Protein AF-A0A3L6FH99-F1 (afdb_monomer)

Sequence (138 aa):
MDLATKSNAWSVQETSKNEARTNWDEFTRNYFLSRENLVSVFLLIDASIPAKKIDLDYASWLGQNKVPMTLVFTKCDKRKKKKNGGRKPEENVETFQGLIREYFEAAPPWIMTSSVTNQGRDEILLHMSQLRNYWLKH

Foldseek 3Di:
DDPVVVVVVVVVVVVVVVVVVVVVVVVVVCCLLPPPLQLEEEQEDALFDADDPVSLVVVLVCVVSVHAYEYEHEPQVHFDDVVVVTDHSVVRVVVSQVVNVVRDPDGHHYFYAYPVVRGRVVVVVVVVVVSVVVSVVD

Solvent-accessible surface area (backbone atoms only — not comparable to full-atom values): 7829 Å² total; per-residue (Å²): 135,59,73,70,62,51,55,54,52,53,53,54,52,51,51,53,53,48,52,52,50,52,54,50,50,53,51,51,51,50,48,68,75,65,42,86,86,66,78,65,43,77,49,78,40,66,19,46,44,75,74,49,68,70,60,53,53,49,52,45,51,34,52,77,70,67,46,49,55,33,42,33,31,28,46,54,80,41,65,43,59,61,94,76,78,28,50,48,20,68,58,26,46,53,50,41,54,60,64,50,43,83,69,35,99,66,72,70,54,71,48,61,25,15,91,88,78,54,42,41,48,67,60,51,52,51,51,53,49,51,53,52,56,50,57,77,73,106

Organism: Zea mays (NCBI:txid4577)

Structure (mmCIF, N/CA/C/O backbone):
data_AF-A0A3L6FH99-F1
#
_entry.id   AF-A0A3L6FH99-F1
#
loop_
_atom_site.group_PDB
_atom_site.id
_atom_site.type_symbol
_atom_site.label_atom_id
_atom_site.label_alt_id
_atom_site.label_comp_id
_atom_site.label_asym_id
_atom_site.label_entity_id
_atom_site.label_seq_id
_atom_site.pdbx_PDB_ins_code
_atom_site.Cartn_x
_atom_site.Cartn_y
_atom_site.Cartn_z
_atom_site.occupancy
_atom_site.B_iso_or_equiv
_atom_site.auth_seq_id
_atom_site.auth_comp_id
_atom_site.auth_asym_id
_atom_site.auth_atom_id
_atom_site.pdbx_PDB_model_num
ATOM 1 N N . MET A 1 1 ? -5.084 31.818 -33.615 1.00 52.06 1 MET A N 1
ATOM 2 C CA . MET A 1 1 ? -5.096 31.693 -32.140 1.00 52.06 1 MET A CA 1
ATOM 3 C C . MET A 1 1 ? -3.750 32.164 -31.633 1.00 52.06 1 MET A C 1
ATOM 5 O O . MET A 1 1 ? -2.751 31.551 -31.995 1.00 52.06 1 MET A O 1
ATOM 9 N N . ASP A 1 2 ? -3.738 33.275 -30.904 1.00 61.75 2 ASP A N 1
ATOM 10 C CA . ASP A 1 2 ? -2.520 33.983 -30.508 1.00 61.75 2 ASP A CA 1
ATOM 11 C C . ASP A 1 2 ? -1.782 33.267 -29.357 1.00 61.75 2 ASP A C 1
ATOM 13 O O . ASP A 1 2 ? -2.390 32.543 -28.557 1.00 61.75 2 ASP A O 1
ATOM 17 N N . LEU A 1 3 ? -0.461 33.439 -29.288 1.00 54.78 3 LEU A N 1
ATOM 18 C CA . LEU A 1 3 ? 0.431 32.794 -28.314 1.00 54.78 3 LEU A CA 1
ATOM 19 C C . LEU A 1 3 ? 0.071 33.174 -26.868 1.00 54.78 3 LEU A C 1
ATOM 21 O O . LEU A 1 3 ? 0.149 32.330 -25.972 1.00 54.78 3 LEU A O 1
ATOM 25 N N . ALA A 1 4 ? -0.418 34.399 -26.659 1.00 60.03 4 ALA A N 1
ATOM 26 C CA . ALA A 1 4 ? -0.894 34.882 -25.364 1.00 60.03 4 ALA A CA 1
ATOM 27 C C . ALA A 1 4 ? -2.132 34.113 -24.859 1.00 60.03 4 ALA A C 1
ATOM 29 O O . ALA A 1 4 ? -2.232 33.791 -23.675 1.00 60.03 4 ALA A O 1
ATOM 30 N N . THR A 1 5 ? -3.053 33.742 -25.756 1.00 59.44 5 THR A N 1
ATOM 31 C CA . THR A 1 5 ? -4.275 33.002 -25.396 1.00 59.44 5 THR A CA 1
ATOM 32 C C . THR A 1 5 ? -3.968 31.556 -25.010 1.00 59.44 5 THR A C 1
ATOM 34 O O . THR A 1 5 ? -4.602 31.011 -24.109 1.00 59.44 5 THR A O 1
ATOM 37 N N . LYS A 1 6 ? -2.970 30.933 -25.655 1.00 58.22 6 LYS A N 1
ATOM 38 C CA . LYS A 1 6 ? -2.510 29.589 -25.280 1.00 58.22 6 LYS A CA 1
ATOM 39 C C . LYS A 1 6 ? -1.857 29.610 -23.897 1.00 58.22 6 LYS A C 1
ATOM 41 O O . LYS A 1 6 ? -2.272 28.829 -23.052 1.00 58.22 6 LYS A O 1
ATOM 46 N N . SER A 1 7 ? -0.914 30.520 -23.642 1.00 64.12 7 SER A N 1
ATOM 47 C CA . SER A 1 7 ? -0.212 30.614 -22.348 1.00 64.12 7 SER A CA 1
ATOM 48 C C . SER A 1 7 ? -1.175 30.730 -21.154 1.00 64.12 7 SER A C 1
ATOM 50 O O . SER A 1 7 ? -1.069 29.970 -20.193 1.00 64.12 7 SER A O 1
ATOM 52 N N . ASN A 1 8 ? -2.196 31.589 -21.258 1.00 66.19 8 ASN A N 1
ATOM 53 C CA . ASN A 1 8 ? -3.203 31.737 -20.203 1.00 66.19 8 ASN A CA 1
ATOM 54 C C . ASN A 1 8 ? -4.073 30.483 -20.021 1.00 66.19 8 ASN A C 1
ATOM 56 O O . ASN A 1 8 ? -4.399 30.131 -18.891 1.00 66.19 8 ASN A O 1
ATOM 60 N N . ALA A 1 9 ? -4.420 29.776 -21.102 1.00 63.19 9 ALA A N 1
ATOM 61 C CA . ALA A 1 9 ? -5.196 28.539 -21.012 1.00 63.19 9 ALA A CA 1
ATOM 62 C C . ALA A 1 9 ? -4.419 27.404 -20.316 1.00 63.19 9 ALA A C 1
ATOM 64 O O . ALA A 1 9 ? -5.001 26.683 -19.507 1.00 63.19 9 ALA A O 1
ATOM 65 N N . TRP A 1 10 ? -3.113 27.276 -20.585 1.00 50.69 10 TRP A N 1
ATOM 66 C CA . TRP A 1 10 ? -2.237 26.301 -19.919 1.00 50.69 10 TRP A CA 1
ATOM 67 C C . TRP A 1 10 ? -2.094 26.599 -18.422 1.00 50.69 10 TRP A C 1
ATOM 69 O O . TRP A 1 10 ? -2.309 25.705 -17.604 1.00 50.69 10 TRP A O 1
ATOM 79 N N . SER A 1 11 ? -1.828 27.857 -18.059 1.00 60.31 11 SER A N 1
ATOM 80 C CA . SER A 1 11 ? -1.705 28.278 -16.658 1.00 60.31 11 SER A CA 1
ATOM 81 C C . SER A 1 11 ? -2.996 28.051 -15.861 1.00 60.31 11 SER A C 1
ATOM 83 O O . SER A 1 11 ? -2.936 27.557 -14.740 1.00 60.31 11 SER A O 1
ATOM 85 N N . VAL A 1 12 ? -4.168 28.328 -16.448 1.00 69.62 12 VAL A N 1
ATOM 86 C CA . VAL A 1 12 ? -5.481 28.101 -15.807 1.00 69.62 12 VAL A CA 1
ATOM 87 C C . VAL A 1 12 ? -5.813 26.605 -15.665 1.00 69.62 12 VAL A C 1
ATOM 89 O O . VAL A 1 12 ? -6.408 26.175 -14.672 1.00 69.62 12 VAL A O 1
ATOM 92 N N . GLN A 1 13 ? -5.423 25.768 -16.632 1.00 57.44 13 GLN A N 1
ATOM 93 C CA . GLN A 1 13 ? -5.579 24.312 -16.512 1.00 57.44 13 GLN A CA 1
ATOM 94 C C . GLN A 1 13 ? -4.665 23.711 -15.439 1.00 57.44 13 GLN A C 1
ATOM 96 O O . GLN A 1 13 ? -5.045 22.754 -14.766 1.00 57.44 13 GLN A O 1
ATOM 101 N N . GLU A 1 14 ? -3.463 24.255 -15.268 1.00 62.53 14 GLU A N 1
ATOM 102 C CA . GLU A 1 14 ? -2.510 23.771 -14.273 1.00 62.53 14 GLU A CA 1
ATOM 103 C C . GLU A 1 14 ? -2.896 24.193 -12.849 1.00 62.53 14 GLU A C 1
ATOM 105 O O . GLU A 1 14 ? -2.853 23.359 -11.940 1.00 62.53 14 GLU A O 1
ATOM 110 N N . THR A 1 15 ? -3.379 25.428 -12.658 1.00 64.38 15 THR A N 1
ATOM 111 C CA . THR A 1 15 ? -3.929 25.882 -11.370 1.00 64.38 15 THR A CA 1
ATOM 112 C C . THR A 1 15 ? -5.164 25.080 -10.971 1.00 64.38 15 THR A C 1
ATOM 114 O O . THR A 1 15 ? -5.179 24.512 -9.883 1.00 64.38 15 THR A O 1
ATOM 117 N N . SER A 1 16 ? -6.140 24.910 -11.867 1.00 64.06 16 SER A N 1
ATOM 118 C CA . SER A 1 16 ? -7.357 24.130 -11.575 1.00 64.06 16 SER A CA 1
ATOM 119 C C . SER A 1 16 ? -7.072 22.652 -11.276 1.00 64.06 16 SER A C 1
ATOM 121 O O . SER A 1 16 ? -7.692 22.053 -10.395 1.00 64.06 16 SER A O 1
ATOM 123 N N . LYS A 1 17 ? -6.090 22.046 -11.956 1.00 63.25 17 LYS A N 1
ATOM 124 C CA . LYS A 1 17 ? -5.653 20.671 -11.675 1.00 63.25 17 LYS A CA 1
ATOM 125 C C . LYS A 1 17 ? -4.955 20.551 -10.320 1.00 63.25 17 LYS A C 1
ATOM 127 O O . LYS A 1 17 ? -5.103 19.523 -9.658 1.00 63.25 17 LYS A O 1
ATOM 132 N N . ASN A 1 18 ? -4.190 21.564 -9.919 1.00 70.19 18 ASN A N 1
ATOM 133 C CA . ASN A 1 18 ? -3.541 21.602 -8.612 1.00 70.19 18 ASN A CA 1
ATOM 134 C C . ASN A 1 18 ? -4.553 21.848 -7.486 1.00 70.19 18 ASN A C 1
ATOM 136 O O . ASN A 1 18 ? -4.520 21.120 -6.501 1.00 70.19 18 ASN A O 1
ATOM 140 N N . GLU A 1 19 ? -5.504 22.766 -7.659 1.00 66.69 19 GLU A N 1
ATOM 141 C CA . GLU A 1 19 ? -6.594 23.006 -6.701 1.00 66.69 19 GLU A CA 1
ATOM 142 C C . GLU A 1 19 ? -7.461 21.761 -6.500 1.00 66.69 19 GLU A C 1
ATOM 144 O O . GLU A 1 19 ? -7.703 21.347 -5.367 1.00 66.69 19 GLU A O 1
ATOM 149 N N . ALA A 1 20 ? -7.858 21.096 -7.590 1.00 69.81 20 ALA A N 1
ATOM 150 C CA . ALA A 1 20 ? -8.597 19.843 -7.499 1.00 69.81 20 ALA A CA 1
ATOM 151 C C . ALA A 1 20 ? -7.801 18.781 -6.724 1.00 69.81 20 ALA A C 1
ATOM 153 O O . ALA A 1 20 ? -8.359 18.118 -5.855 1.00 69.81 20 ALA A O 1
ATOM 154 N N . ARG A 1 21 ? -6.495 18.633 -6.991 1.00 67.75 21 ARG A N 1
ATOM 155 C CA . ARG A 1 21 ? -5.627 17.695 -6.255 1.00 67.75 21 ARG A CA 1
ATOM 156 C C . ARG A 1 21 ? -5.550 18.011 -4.765 1.00 67.75 21 ARG A C 1
ATOM 158 O O . ARG A 1 21 ? -5.620 17.076 -3.974 1.00 67.75 21 ARG A O 1
ATOM 165 N N . THR A 1 22 ? -5.424 19.282 -4.394 1.00 74.06 22 THR A N 1
ATOM 166 C CA . THR A 1 22 ? -5.388 19.708 -2.989 1.00 74.06 22 THR A CA 1
ATOM 167 C C . THR A 1 22 ? -6.704 19.388 -2.286 1.00 74.06 22 THR A C 1
ATOM 169 O O . THR A 1 22 ? -6.689 18.749 -1.237 1.00 74.06 22 THR A O 1
ATOM 172 N N . ASN A 1 23 ? -7.840 19.724 -2.905 1.00 77.19 23 ASN A N 1
ATOM 173 C CA . ASN A 1 23 ? -9.161 19.419 -2.349 1.00 77.19 23 ASN A CA 1
ATOM 174 C C . ASN A 1 23 ? -9.383 17.908 -2.196 1.00 77.19 23 ASN A C 1
ATOM 176 O O . ASN A 1 23 ? -9.953 17.457 -1.205 1.00 77.19 23 ASN A O 1
ATOM 180 N N . TRP A 1 24 ? -8.914 17.114 -3.162 1.00 82.62 24 TRP A N 1
ATOM 181 C CA . TRP A 1 24 ? -8.975 15.657 -3.082 1.00 82.62 24 TRP A CA 1
ATOM 182 C C . TRP A 1 24 ? -8.089 15.091 -1.968 1.00 82.62 24 TRP A C 1
ATOM 184 O O . TRP A 1 24 ? -8.517 14.151 -1.297 1.00 82.62 24 TRP A O 1
ATOM 194 N N . ASP A 1 25 ? -6.889 15.640 -1.755 1.00 86.62 25 ASP A N 1
ATOM 195 C CA . ASP A 1 25 ? -6.006 15.198 -0.670 1.00 86.62 25 ASP A CA 1
ATOM 196 C C . ASP A 1 25 ? -6.625 15.491 0.702 1.00 86.62 25 ASP A C 1
ATOM 198 O O . ASP A 1 25 ? -6.736 14.591 1.533 1.00 86.62 25 ASP A O 1
ATOM 202 N N . GLU A 1 26 ? -7.115 16.714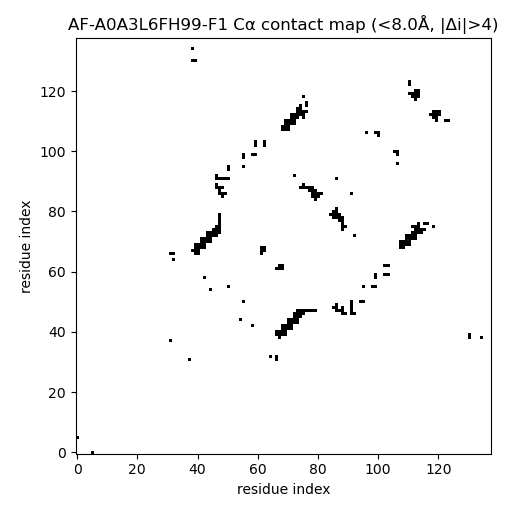 0.914 1.00 88.94 26 GLU A N 1
ATOM 203 C CA . GLU A 1 26 ? -7.777 17.099 2.165 1.00 88.94 26 GLU A CA 1
ATOM 204 C C . GLU A 1 26 ? -9.019 16.240 2.436 1.00 88.94 26 GLU A C 1
ATOM 206 O O . GLU A 1 26 ? -9.162 15.676 3.523 1.00 88.94 26 GLU A O 1
ATOM 211 N N . PHE A 1 27 ? -9.883 16.062 1.431 1.00 90.06 27 PHE A N 1
ATOM 212 C CA . PHE A 1 27 ? -11.057 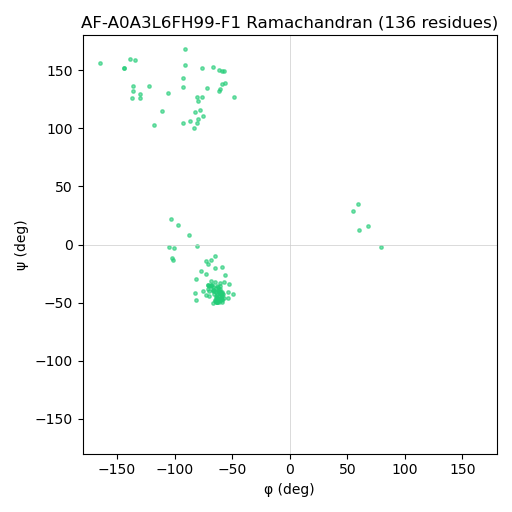15.197 1.541 1.00 90.06 27 PHE A CA 1
ATOM 213 C C . PHE A 1 27 ? -10.680 13.760 1.922 1.00 90.06 27 PHE A C 1
ATOM 215 O O . PHE A 1 27 ? -11.287 13.170 2.817 1.00 90.06 27 PHE A O 1
ATOM 222 N N . THR A 1 28 ? -9.663 13.198 1.267 1.00 90.06 28 THR A N 1
ATOM 223 C CA . THR A 1 28 ? -9.225 11.814 1.493 1.00 90.06 28 THR A CA 1
ATOM 224 C C . THR A 1 28 ? -8.656 11.634 2.898 1.00 90.06 28 THR A C 1
ATOM 226 O O . THR A 1 28 ? -8.998 10.671 3.588 1.00 90.06 28 THR A O 1
ATOM 229 N N . ARG A 1 29 ? -7.842 12.586 3.364 1.00 93.62 29 ARG A N 1
ATOM 230 C CA . ARG A 1 29 ? -7.306 12.580 4.730 1.00 93.62 29 ARG A CA 1
ATOM 231 C C . ARG A 1 29 ? -8.418 12.695 5.764 1.00 93.62 29 ARG A C 1
ATOM 233 O O . ARG A 1 29 ? -8.462 11.889 6.690 1.00 93.62 29 ARG A O 1
ATOM 240 N N . ASN A 1 30 ? -9.353 13.623 5.569 1.00 94.12 30 ASN A N 1
ATOM 241 C CA . ASN A 1 30 ? -10.503 13.784 6.456 1.00 94.12 30 ASN A CA 1
ATOM 242 C C . ASN A 1 30 ? -11.358 12.513 6.504 1.00 94.12 30 ASN A C 1
ATOM 244 O O . ASN A 1 30 ? -11.771 12.099 7.587 1.00 94.12 30 ASN A O 1
ATOM 248 N N . TYR A 1 31 ? -11.570 11.846 5.366 1.00 94.94 31 TYR A N 1
ATOM 249 C CA . TYR A 1 31 ? -12.245 10.550 5.326 1.00 94.94 31 TYR A CA 1
ATOM 250 C C . TYR A 1 31 ? -11.506 9.504 6.172 1.00 94.94 31 TYR A C 1
ATOM 252 O O . TYR A 1 31 ? -12.131 8.850 7.002 1.00 94.94 31 TYR A O 1
ATOM 260 N N . PHE A 1 32 ? -10.183 9.374 6.031 1.00 95.62 32 PHE A N 1
ATOM 261 C CA . PHE A 1 32 ? -9.420 8.395 6.813 1.00 95.62 32 PHE A CA 1
ATOM 262 C C . PHE A 1 32 ? -9.412 8.669 8.319 1.00 95.62 32 PHE A C 1
ATOM 264 O O . PHE A 1 32 ? -9.393 7.719 9.095 1.00 95.62 32 PHE A O 1
ATOM 271 N N . LEU A 1 33 ? -9.456 9.937 8.734 1.00 94.88 33 LEU A N 1
ATOM 272 C CA . LEU A 1 33 ? -9.454 10.314 10.151 1.00 94.88 33 LEU A CA 1
ATOM 273 C C . LEU A 1 33 ? -10.832 10.221 10.815 1.00 94.88 33 LEU A C 1
ATOM 275 O O . LEU A 1 33 ? -10.913 9.995 12.018 1.00 94.88 33 LEU A O 1
ATOM 279 N N . SER A 1 34 ? -11.909 10.429 10.057 1.00 94.31 34 SER A N 1
ATOM 280 C CA . SER A 1 34 ? -13.269 10.531 10.613 1.00 94.31 34 SER A CA 1
ATOM 281 C C . SER A 1 34 ? -14.108 9.266 10.449 1.00 94.31 34 SER A C 1
ATOM 283 O O . SER A 1 34 ? -15.175 9.150 11.052 1.00 94.31 34 SER A O 1
ATOM 285 N N . ARG A 1 35 ? -13.677 8.314 9.615 1.00 95.19 35 ARG A N 1
ATOM 286 C CA . ARG A 1 35 ? -14.493 7.147 9.284 1.00 95.19 35 ARG A CA 1
ATOM 287 C C . ARG A 1 35 ? -14.369 6.050 10.340 1.00 95.19 35 ARG A C 1
ATOM 289 O O . ARG A 1 35 ? -13.462 5.230 10.285 1.00 95.19 35 ARG A O 1
ATOM 296 N N . GLU A 1 36 ? -15.356 5.977 11.228 1.00 90.88 36 GLU A N 1
ATOM 297 C CA . GLU A 1 36 ? -15.393 5.013 12.344 1.00 90.88 36 GLU A CA 1
ATOM 298 C C . GLU A 1 36 ? -15.295 3.540 11.918 1.00 90.88 36 GLU A C 1
ATOM 300 O O . GLU A 1 36 ? -14.720 2.729 12.633 1.00 90.88 36 GLU A O 1
ATOM 305 N N . ASN A 1 37 ? -15.825 3.178 10.745 1.00 93.31 37 ASN A N 1
ATOM 306 C CA . ASN A 1 37 ? -15.786 1.801 10.244 1.00 93.31 37 ASN A CA 1
ATOM 307 C C . ASN A 1 37 ? -14.643 1.518 9.254 1.00 93.31 37 ASN A C 1
ATOM 309 O O . ASN A 1 37 ? -14.691 0.535 8.508 1.00 93.31 37 ASN A O 1
ATOM 313 N N . LEU A 1 38 ? -13.631 2.387 9.198 1.00 95.56 38 LEU A N 1
ATOM 314 C CA . LEU A 1 38 ? -12.430 2.139 8.410 1.00 95.56 38 LEU A CA 1
ATOM 315 C C . LEU A 1 38 ? -11.540 1.113 9.121 1.00 95.56 38 LEU A C 1
ATOM 317 O O . LEU A 1 38 ? -10.916 1.408 10.133 1.00 95.56 38 LEU A O 1
ATOM 321 N N . VAL A 1 39 ? -11.440 -0.087 8.550 1.00 95.81 39 VAL A N 1
ATOM 322 C CA . VAL A 1 39 ? -10.641 -1.180 9.131 1.00 95.81 39 VAL A CA 1
ATOM 323 C C . VAL A 1 39 ? -9.155 -1.047 8.791 1.00 95.81 39 VAL A C 1
ATOM 325 O O . VAL A 1 39 ? -8.296 -1.205 9.652 1.00 95.81 39 VAL A O 1
ATOM 328 N N . SER A 1 40 ? -8.837 -0.807 7.517 1.00 96.31 40 SER A N 1
ATOM 329 C CA . SER A 1 40 ? -7.464 -0.640 7.034 1.00 96.31 40 SER A CA 1
ATOM 330 C C . SER A 1 40 ? -7.440 -0.017 5.636 1.00 96.31 40 SER A C 1
ATOM 332 O O . SER A 1 40 ? -8.400 -0.144 4.874 1.00 96.31 40 SER A O 1
ATOM 334 N N . VAL A 1 41 ? -6.326 0.626 5.286 1.00 97.38 41 VAL A N 1
ATOM 335 C CA . VAL A 1 41 ? -6.042 1.208 3.970 1.00 97.38 41 VAL A CA 1
ATOM 336 C C . VAL A 1 41 ? -5.035 0.343 3.209 1.00 97.38 41 VAL A C 1
ATOM 338 O O . VAL A 1 41 ? -3.960 0.033 3.715 1.00 97.38 41 VAL A O 1
ATOM 341 N N . PHE A 1 42 ? -5.333 -0.003 1.956 1.00 98.19 42 PHE A N 1
ATOM 342 C CA . PHE A 1 42 ? -4.346 -0.590 1.043 1.00 98.19 42 PHE A CA 1
ATOM 343 C C . PHE A 1 42 ? -3.681 0.516 0.224 1.00 98.19 42 PHE A C 1
ATOM 345 O O . PHE A 1 42 ? -4.284 1.061 -0.701 1.00 98.19 42 PHE A O 1
ATOM 352 N N . LEU A 1 43 ? -2.436 0.851 0.567 1.00 97.69 43 LEU A N 1
ATOM 353 C CA . LEU A 1 43 ? -1.664 1.873 -0.136 1.00 97.69 43 LEU A CA 1
ATOM 354 C C . LEU A 1 43 ? -0.945 1.240 -1.332 1.00 97.69 43 LEU A C 1
ATOM 356 O O . LEU A 1 43 ? 0.025 0.499 -1.165 1.00 97.69 43 LEU A O 1
ATOM 360 N N . LEU A 1 44 ? -1.436 1.515 -2.543 1.00 98.38 44 LEU A N 1
ATOM 361 C CA . LEU A 1 44 ? -0.869 0.969 -3.776 1.00 98.38 44 LEU A CA 1
ATOM 362 C C . LEU A 1 44 ? 0.382 1.748 -4.200 1.00 98.38 44 LEU A C 1
ATOM 364 O O . LEU A 1 44 ? 0.308 2.946 -4.460 1.00 98.38 44 LEU A O 1
ATOM 368 N N . ILE A 1 45 ? 1.506 1.052 -4.351 1.00 98.12 45 ILE A N 1
ATOM 369 C CA . ILE A 1 45 ? 2.799 1.624 -4.750 1.00 98.12 45 ILE A CA 1
ATOM 370 C C . ILE A 1 45 ? 3.266 0.922 -6.024 1.00 98.12 45 ILE A C 1
ATOM 372 O O . ILE A 1 45 ? 3.148 -0.293 -6.153 1.00 98.12 45 ILE A O 1
ATOM 376 N N . ASP A 1 46 ? 3.778 1.654 -7.009 1.00 96.75 46 ASP A N 1
ATOM 377 C CA . ASP A 1 46 ? 4.300 1.054 -8.243 1.00 96.75 46 ASP A CA 1
ATOM 378 C C . ASP A 1 46 ? 5.716 0.501 -8.014 1.00 96.75 46 ASP A C 1
ATOM 380 O O . ASP A 1 46 ? 6.676 1.263 -7.916 1.00 96.75 46 ASP A O 1
ATOM 384 N N . ALA A 1 47 ? 5.866 -0.825 -7.967 1.00 96.69 47 ALA A N 1
ATOM 385 C CA . ALA A 1 47 ? 7.151 -1.476 -7.710 1.00 96.69 47 ALA A CA 1
ATOM 386 C C . ALA A 1 47 ? 8.127 -1.380 -8.895 1.00 96.69 47 ALA A C 1
ATOM 388 O O . ALA A 1 47 ? 9.322 -1.642 -8.759 1.00 96.69 47 ALA A O 1
ATOM 389 N N . SER A 1 48 ? 7.649 -1.009 -10.085 1.00 93.75 48 SER A N 1
ATOM 390 C CA . SER A 1 48 ? 8.465 -0.983 -11.307 1.00 93.75 48 SER A CA 1
ATOM 391 C C . SER A 1 48 ? 9.356 0.258 -11.437 1.00 93.75 48 SER A C 1
ATOM 393 O O . SER A 1 48 ? 10.113 0.405 -12.408 1.00 93.75 48 SER A O 1
ATOM 395 N N . ILE A 1 49 ? 9.271 1.167 -10.468 1.00 92.88 49 ILE A N 1
ATOM 396 C CA . ILE A 1 49 ? 10.001 2.429 -10.422 1.00 92.88 49 ILE A CA 1
ATOM 397 C C . ILE A 1 49 ? 10.603 2.662 -9.028 1.00 92.88 49 ILE A C 1
ATOM 399 O O . ILE A 1 49 ? 10.137 2.070 -8.057 1.00 92.88 49 ILE A O 1
ATOM 403 N N . PRO A 1 50 ? 11.637 3.518 -8.916 1.00 93.44 50 PRO A N 1
ATOM 404 C CA . PRO A 1 50 ? 12.173 3.908 -7.617 1.00 93.44 50 PRO A CA 1
ATOM 405 C C . PRO A 1 50 ? 11.104 4.534 -6.717 1.00 93.44 50 PRO A C 1
ATOM 407 O O . PRO A 1 50 ? 10.199 5.210 -7.218 1.00 93.44 50 PRO A O 1
ATOM 410 N N . ALA A 1 51 ? 11.263 4.344 -5.403 1.00 94.00 51 ALA A N 1
ATOM 411 C CA . ALA A 1 51 ? 10.401 4.921 -4.377 1.00 94.00 51 ALA A CA 1
ATOM 412 C C . ALA A 1 51 ? 10.187 6.418 -4.625 1.00 94.00 51 ALA A C 1
ATOM 414 O O . ALA A 1 51 ? 11.148 7.180 -4.780 1.00 94.00 51 ALA A O 1
ATOM 415 N N . LYS A 1 52 ? 8.924 6.845 -4.679 1.00 94.94 52 LYS A N 1
ATOM 416 C CA . LYS A 1 52 ? 8.602 8.261 -4.814 1.00 94.94 52 LYS A CA 1
ATOM 417 C C . LYS A 1 52 ? 8.397 8.878 -3.447 1.00 94.94 52 LYS A C 1
ATOM 419 O O . LYS A 1 52 ? 7.769 8.285 -2.577 1.00 94.94 52 LYS A O 1
ATOM 424 N N . LYS A 1 53 ? 8.839 10.129 -3.311 1.00 93.88 53 LYS A N 1
ATOM 425 C CA . LYS A 1 53 ? 8.629 10.914 -2.094 1.00 93.88 53 LYS A CA 1
ATOM 426 C C . LYS A 1 53 ? 7.152 10.963 -1.689 1.00 93.88 53 LYS A C 1
ATOM 428 O O . LYS A 1 53 ? 6.856 10.786 -0.524 1.00 93.88 53 LYS A O 1
ATOM 433 N N . ILE A 1 54 ? 6.238 11.116 -2.651 1.00 94.50 54 ILE A N 1
ATOM 434 C CA . ILE A 1 54 ? 4.798 11.156 -2.362 1.00 94.50 54 ILE A CA 1
ATOM 435 C C . ILE A 1 54 ? 4.286 9.865 -1.710 1.00 94.50 54 ILE A C 1
ATOM 437 O O . ILE A 1 54 ? 3.483 9.945 -0.793 1.00 94.50 54 ILE A O 1
ATOM 441 N N . ASP A 1 55 ? 4.784 8.698 -2.128 1.00 96.06 55 ASP A N 1
ATOM 442 C CA . ASP A 1 55 ? 4.377 7.409 -1.560 1.00 96.06 55 ASP A CA 1
ATOM 443 C C . ASP A 1 55 ? 4.909 7.256 -0.124 1.00 96.06 55 ASP A C 1
ATOM 445 O O . ASP A 1 55 ? 4.190 6.792 0.760 1.00 96.06 55 ASP A O 1
ATOM 449 N N . LEU A 1 56 ? 6.155 7.691 0.115 1.00 95.38 56 LEU A N 1
ATOM 450 C CA . LEU A 1 56 ? 6.776 7.717 1.444 1.00 95.38 56 LEU A CA 1
ATOM 451 C C . LEU A 1 56 ? 6.038 8.684 2.377 1.00 95.38 56 LEU A C 1
ATOM 453 O O . LEU A 1 56 ? 5.656 8.298 3.475 1.00 95.38 56 LEU A O 1
ATOM 457 N N . ASP A 1 57 ? 5.785 9.912 1.920 1.00 94.25 57 ASP A N 1
ATOM 458 C CA . ASP A 1 57 ? 5.086 10.943 2.688 1.00 94.25 57 ASP A CA 1
ATOM 459 C C . ASP A 1 57 ? 3.673 10.479 3.076 1.00 94.25 57 ASP A C 1
ATOM 461 O O . ASP A 1 57 ? 3.241 10.700 4.208 1.00 94.25 57 ASP A O 1
ATOM 465 N N . TYR A 1 58 ? 2.956 9.810 2.163 1.00 95.00 58 TYR A N 1
ATOM 466 C CA . TYR A 1 58 ? 1.612 9.300 2.441 1.00 95.00 58 TYR A CA 1
ATOM 467 C C . TYR A 1 58 ? 1.623 8.128 3.421 1.00 95.00 58 TYR A C 1
ATOM 469 O O . TYR A 1 58 ? 0.818 8.107 4.352 1.00 95.00 58 TYR A O 1
ATOM 477 N N . ALA A 1 59 ? 2.545 7.175 3.246 1.00 95.69 59 ALA A N 1
ATOM 478 C CA . ALA A 1 59 ? 2.719 6.074 4.189 1.00 95.69 59 ALA A CA 1
ATOM 479 C C . ALA A 1 59 ? 3.049 6.614 5.588 1.00 95.69 59 ALA A C 1
ATOM 481 O O . ALA A 1 59 ? 2.376 6.265 6.557 1.00 95.69 59 ALA A O 1
ATOM 482 N N . SER A 1 60 ? 4.015 7.528 5.694 1.00 94.00 60 SER A N 1
ATOM 483 C CA . SER A 1 60 ? 4.386 8.155 6.964 1.00 94.00 60 SER A CA 1
ATOM 484 C C . SER A 1 60 ? 3.224 8.925 7.589 1.00 94.00 60 SER A C 1
ATOM 486 O O . SER A 1 60 ? 3.005 8.808 8.792 1.00 94.00 60 SER A O 1
ATOM 488 N N . TRP A 1 61 ? 2.427 9.654 6.799 1.00 95.12 61 TRP A N 1
ATOM 489 C CA . TRP A 1 61 ? 1.245 10.351 7.313 1.00 95.12 61 TRP A CA 1
ATOM 490 C C . TRP A 1 61 ? 0.188 9.384 7.862 1.00 95.12 61 TRP A C 1
ATOM 492 O O . TRP A 1 61 ? -0.320 9.611 8.962 1.00 95.12 61 TRP A O 1
ATOM 502 N N . LEU A 1 62 ? -0.112 8.289 7.151 1.00 95.12 62 LEU A N 1
ATOM 503 C CA . LEU A 1 62 ? -1.023 7.250 7.651 1.00 95.12 62 LEU A CA 1
ATOM 504 C C . LEU A 1 62 ? -0.506 6.667 8.976 1.00 95.12 62 LEU A C 1
ATOM 506 O O . LEU A 1 62 ? -1.273 6.523 9.926 1.00 95.12 62 LEU A O 1
ATOM 510 N N . GLY A 1 63 ? 0.802 6.405 9.064 1.00 93.25 63 GLY A N 1
ATOM 511 C CA . GLY A 1 63 ? 1.451 5.867 10.262 1.00 93.25 63 GLY A CA 1
ATOM 512 C C . GLY A 1 63 ? 1.374 6.812 11.459 1.00 93.25 63 GLY A C 1
ATOM 513 O O . GLY A 1 63 ? 0.939 6.412 12.537 1.00 93.25 63 GLY A O 1
ATOM 514 N N . GLN A 1 64 ? 1.717 8.086 11.258 1.00 92.25 64 GLN A N 1
ATOM 515 C CA . GLN A 1 64 ? 1.656 9.127 12.292 1.00 92.25 64 GLN A CA 1
ATOM 516 C C . GLN A 1 64 ? 0.236 9.332 12.831 1.00 92.25 64 GLN A C 1
ATOM 518 O O . GLN A 1 64 ? 0.055 9.561 14.025 1.00 92.25 64 GLN A O 1
ATOM 523 N N . ASN A 1 65 ? -0.772 9.204 11.966 1.00 93.69 65 ASN A N 1
ATOM 524 C CA . ASN A 1 65 ? -2.181 9.311 12.345 1.00 93.69 65 ASN A CA 1
ATOM 525 C C . ASN A 1 65 ? -2.787 7.980 12.809 1.00 93.69 65 ASN A C 1
ATOM 527 O O . ASN A 1 65 ? -3.993 7.902 13.025 1.00 93.69 65 ASN A O 1
ATOM 531 N N . LYS A 1 66 ? -1.964 6.935 12.976 1.00 92.31 66 LYS A N 1
ATOM 532 C CA . LYS A 1 66 ? -2.381 5.597 13.419 1.00 92.31 66 LYS A CA 1
ATOM 533 C C . LYS A 1 66 ? -3.488 4.988 12.550 1.00 92.31 66 LYS A C 1
ATOM 535 O O . LYS A 1 66 ? -4.271 4.174 13.032 1.00 92.31 66 LYS A O 1
ATOM 540 N N . VAL A 1 67 ? -3.541 5.355 11.270 1.00 94.81 67 VAL A N 1
ATOM 541 C CA . VAL A 1 67 ? -4.466 4.761 10.304 1.00 94.81 67 VAL A CA 1
ATOM 542 C C . VAL A 1 67 ? -3.890 3.397 9.905 1.00 94.81 67 VAL A C 1
ATOM 544 O O . VAL A 1 67 ? -2.801 3.353 9.319 1.00 94.81 67 VAL A O 1
ATOM 547 N N . PRO A 1 68 ? -4.569 2.271 10.204 1.00 94.44 68 PRO A N 1
ATOM 548 C CA . PRO A 1 68 ? -4.045 0.950 9.882 1.00 94.44 68 PRO A CA 1
ATOM 549 C C . PRO A 1 68 ? -3.860 0.807 8.373 1.00 94.44 68 PRO A C 1
ATOM 551 O O . PRO A 1 68 ? -4.780 1.090 7.606 1.00 94.44 68 PRO A O 1
ATOM 554 N N . MET A 1 69 ? -2.705 0.320 7.922 1.00 96.31 69 MET A N 1
ATOM 555 C CA . MET A 1 69 ? -2.419 0.217 6.490 1.00 96.31 69 MET A CA 1
ATOM 556 C C . MET A 1 69 ? -1.722 -1.085 6.105 1.00 96.31 69 MET A C 1
ATOM 558 O O . MET A 1 69 ? -1.080 -1.740 6.922 1.00 96.31 69 MET A O 1
ATOM 562 N N . THR A 1 70 ? -1.814 -1.426 4.825 1.00 97.62 70 THR A N 1
ATOM 563 C CA . THR A 1 70 ? -1.005 -2.452 4.161 1.00 97.62 70 THR A CA 1
ATOM 564 C C . THR A 1 70 ? -0.426 -1.864 2.884 1.00 97.62 70 THR A C 1
ATOM 566 O O . THR A 1 70 ? -1.159 -1.290 2.076 1.00 97.62 70 THR A O 1
ATOM 569 N N . LEU A 1 71 ? 0.882 -2.002 2.689 1.00 98.19 71 LEU A N 1
ATOM 570 C CA . LEU A 1 71 ? 1.544 -1.562 1.464 1.00 98.19 71 LEU A CA 1
ATOM 571 C C . LEU A 1 71 ? 1.343 -2.609 0.368 1.00 98.19 71 LEU A C 1
ATOM 573 O O . LEU A 1 71 ? 1.665 -3.780 0.550 1.00 98.19 71 LEU A O 1
ATOM 577 N N . VAL A 1 72 ? 0.845 -2.204 -0.792 1.00 98.62 72 VAL A N 1
ATOM 578 C CA . VAL A 1 72 ? 0.630 -3.117 -1.918 1.00 98.62 72 VAL A CA 1
ATOM 579 C C . VAL A 1 72 ? 1.498 -2.671 -3.083 1.00 98.62 72 VAL A C 1
ATOM 581 O O . VAL A 1 72 ? 1.193 -1.717 -3.797 1.00 98.62 72 VAL A O 1
ATOM 584 N N . PHE A 1 73 ? 2.601 -3.378 -3.280 1.00 98.38 73 PHE A N 1
ATOM 585 C CA . PHE A 1 73 ? 3.558 -3.134 -4.346 1.00 98.38 73 PHE A CA 1
ATOM 586 C C . PHE A 1 73 ? 3.049 -3.756 -5.646 1.00 98.38 73 PHE A C 1
ATOM 588 O O . PHE A 1 73 ? 3.064 -4.965 -5.824 1.00 98.38 73 PHE A O 1
ATOM 595 N N . THR A 1 74 ? 2.556 -2.921 -6.550 1.00 98.56 74 THR A N 1
ATOM 596 C CA . THR A 1 74 ? 1.918 -3.301 -7.815 1.00 98.56 74 THR A CA 1
ATOM 597 C C . THR A 1 74 ? 2.909 -3.390 -8.980 1.00 98.56 74 THR A C 1
ATOM 599 O O . THR A 1 74 ? 4.031 -2.887 -8.908 1.00 98.56 74 THR A O 1
ATOM 602 N N . LYS A 1 75 ? 2.458 -3.965 -10.106 1.00 96.62 75 LYS A N 1
ATOM 603 C CA . LYS A 1 75 ? 3.203 -4.064 -11.379 1.00 96.62 75 LYS A CA 1
ATOM 604 C C . LYS A 1 75 ? 4.526 -4.823 -11.252 1.00 96.62 75 LYS A C 1
ATOM 606 O O . LYS A 1 75 ? 5.500 -4.504 -11.937 1.00 96.62 75 LYS A O 1
ATOM 611 N N . CYS A 1 76 ? 4.563 -5.847 -10.402 1.00 96.38 76 CYS A N 1
ATOM 612 C CA . CYS A 1 76 ? 5.752 -6.679 -10.191 1.00 96.38 76 CYS A CA 1
ATOM 613 C C . CYS A 1 76 ? 6.184 -7.489 -11.433 1.00 96.38 76 CYS A C 1
ATOM 615 O O . CYS A 1 76 ? 7.290 -8.019 -11.479 1.00 96.38 76 CYS A O 1
ATOM 617 N N . ASP A 1 77 ? 5.362 -7.532 -12.482 1.00 94.38 77 ASP A N 1
ATOM 618 C CA . ASP A 1 77 ? 5.726 -8.060 -13.800 1.00 94.38 77 ASP A CA 1
ATOM 619 C C . ASP A 1 77 ? 6.684 -7.139 -14.576 1.00 94.38 77 ASP A C 1
ATOM 621 O O . ASP A 1 77 ? 7.457 -7.593 -15.428 1.00 94.38 77 ASP A O 1
ATOM 625 N N . LYS A 1 78 ? 6.669 -5.832 -14.288 1.00 89.25 78 LYS A N 1
ATOM 626 C CA . LYS A 1 78 ? 7.432 -4.850 -15.054 1.00 89.25 78 LYS A CA 1
ATOM 627 C C . LYS A 1 78 ? 8.877 -4.800 -14.590 1.00 89.25 78 LYS A C 1
ATOM 629 O O . LYS A 1 78 ? 9.201 -4.318 -13.508 1.00 89.25 78 LYS A O 1
ATOM 634 N N . ARG A 1 79 ? 9.777 -5.205 -15.483 1.00 78.19 79 ARG A N 1
ATOM 635 C CA . ARG A 1 79 ? 11.226 -5.078 -15.299 1.00 78.19 79 ARG A CA 1
ATOM 636 C C . ARG A 1 79 ? 11.787 -4.047 -16.267 1.00 78.19 79 ARG A C 1
ATOM 638 O O . ARG A 1 79 ? 11.790 -4.257 -17.482 1.00 78.19 79 ARG A O 1
ATOM 645 N N . LYS A 1 80 ? 12.318 -2.939 -15.744 1.00 71.62 80 LYS A N 1
ATOM 646 C CA . LYS A 1 80 ? 13.172 -2.065 -16.556 1.00 71.62 80 LYS A CA 1
ATOM 647 C C . LYS A 1 80 ? 14.510 -2.769 -16.781 1.00 71.62 80 LYS A C 1
ATOM 649 O O . LYS A 1 80 ? 15.094 -3.326 -15.857 1.00 71.62 80 LYS A O 1
ATOM 654 N N . LYS A 1 81 ? 15.010 -2.753 -18.020 1.00 72.50 81 LYS A N 1
ATOM 655 C CA . LYS A 1 81 ? 16.327 -3.327 -18.336 1.00 72.50 81 LYS A CA 1
ATOM 656 C C . LYS A 1 81 ? 17.400 -2.588 -17.525 1.00 72.50 81 LYS A C 1
ATOM 658 O O . LYS A 1 81 ? 17.419 -1.358 -17.538 1.00 72.50 81 LYS A O 1
ATOM 663 N N . LYS A 1 82 ? 18.322 -3.326 -16.895 1.00 67.56 82 LYS A N 1
ATOM 664 C CA . LYS A 1 82 ? 19.401 -2.775 -16.048 1.00 67.56 82 LYS A CA 1
ATOM 665 C C . LYS A 1 82 ? 20.222 -1.685 -16.753 1.00 67.56 82 LYS A C 1
ATOM 667 O O . LYS A 1 82 ? 20.573 -0.687 -16.139 1.00 67.56 82 LYS A O 1
ATOM 672 N N . LYS A 1 83 ?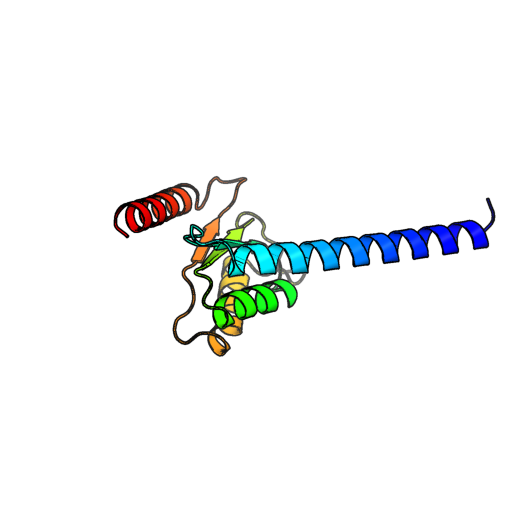 20.414 -1.812 -18.074 1.00 74.56 83 LYS A N 1
ATOM 673 C CA . LYS A 1 83 ? 21.076 -0.806 -18.928 1.00 74.56 83 LYS A CA 1
ATOM 674 C C . LYS A 1 83 ? 20.415 0.584 -18.940 1.00 74.56 83 LYS A C 1
ATOM 676 O O . LYS A 1 83 ? 21.071 1.551 -19.289 1.00 74.56 83 LYS A O 1
ATOM 681 N N . ASN A 1 84 ? 19.145 0.689 -18.543 1.00 72.19 84 ASN A N 1
ATOM 682 C CA . ASN A 1 84 ? 18.399 1.948 -18.453 1.00 72.19 84 ASN A CA 1
ATOM 683 C C . ASN A 1 84 ? 18.272 2.435 -16.993 1.00 72.19 84 ASN A C 1
ATOM 685 O O . ASN A 1 84 ? 17.311 3.128 -16.663 1.00 72.19 84 ASN A O 1
ATOM 689 N N . GLY A 1 85 ? 19.159 1.986 -16.094 1.00 69.56 85 GLY A N 1
ATOM 690 C CA . GLY A 1 85 ? 19.079 2.285 -14.657 1.00 69.56 85 GLY A CA 1
ATOM 691 C C . GLY A 1 85 ? 17.891 1.620 -13.951 1.00 69.56 85 GLY A C 1
ATOM 692 O O . GLY A 1 85 ? 17.505 2.024 -12.859 1.00 69.56 85 GLY A O 1
ATOM 693 N N . GLY A 1 86 ? 17.273 0.623 -14.590 1.00 72.94 86 GLY A N 1
ATOM 694 C CA . GLY A 1 86 ? 16.136 -0.109 -14.050 1.00 72.94 86 GLY A CA 1
ATOM 695 C C . GLY A 1 86 ? 16.537 -1.117 -12.984 1.00 72.94 86 GLY A C 1
ATOM 696 O O . GLY A 1 86 ? 17.376 -1.976 -13.251 1.00 72.94 86 GLY A O 1
ATOM 697 N N . ARG A 1 87 ? 15.897 -1.040 -11.818 1.00 85.12 87 ARG A N 1
ATOM 698 C CA . ARG A 1 87 ? 15.924 -2.080 -10.785 1.00 85.12 87 ARG A CA 1
ATOM 699 C C . ARG A 1 87 ? 14.777 -3.065 -10.987 1.00 85.12 87 ARG A C 1
ATOM 701 O O . ARG A 1 87 ? 13.758 -2.722 -11.601 1.00 85.12 87 ARG A O 1
ATOM 708 N N . LYS A 1 88 ? 14.950 -4.290 -10.498 1.00 91.88 88 LYS A N 1
ATOM 709 C CA . LYS A 1 88 ? 13.848 -5.245 -10.383 1.00 91.88 88 LYS A CA 1
ATOM 710 C C . LYS A 1 88 ? 12.843 -4.744 -9.334 1.00 91.88 88 LYS A C 1
ATOM 712 O O . LYS A 1 88 ? 13.248 -4.037 -8.410 1.00 91.88 88 LYS A O 1
ATOM 717 N N . PRO A 1 89 ? 11.558 -5.112 -9.447 1.00 94.88 89 PRO A N 1
ATOM 718 C CA . PRO A 1 89 ? 10.553 -4.769 -8.448 1.00 94.88 89 PRO A CA 1
ATOM 719 C C . PRO A 1 89 ? 10.970 -5.093 -7.015 1.00 94.88 89 PRO A C 1
ATOM 721 O O . PRO A 1 89 ? 10.824 -4.245 -6.145 1.00 94.88 89 PRO A O 1
ATOM 724 N N . GLU A 1 90 ? 11.574 -6.257 -6.789 1.00 95.50 90 GLU A N 1
ATOM 725 C CA . GLU A 1 90 ? 12.039 -6.697 -5.471 1.00 95.50 90 GLU A CA 1
ATOM 726 C C . GLU A 1 90 ? 13.072 -5.722 -4.871 1.00 95.50 90 GLU A C 1
ATOM 728 O O . GLU A 1 90 ? 12.955 -5.319 -3.719 1.00 95.50 90 GLU A O 1
ATOM 733 N N . GLU A 1 91 ? 14.022 -5.241 -5.679 1.00 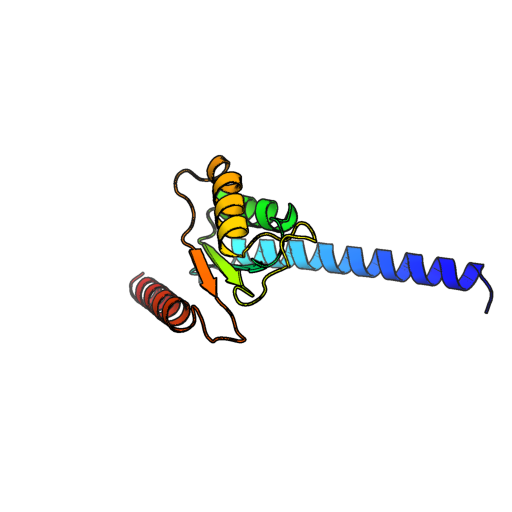95.19 91 GLU A N 1
ATOM 734 C CA . GLU A 1 91 ? 15.050 -4.283 -5.242 1.00 95.19 91 GLU A CA 1
ATOM 735 C C . GLU A 1 91 ? 14.447 -2.903 -4.902 1.00 95.19 91 GLU A C 1
ATOM 737 O O . GLU A 1 91 ? 14.916 -2.208 -3.995 1.00 95.19 91 GLU A O 1
ATOM 742 N N . ASN A 1 92 ? 13.406 -2.475 -5.627 1.00 95.12 92 ASN A N 1
ATOM 743 C CA . ASN A 1 92 ? 12.684 -1.237 -5.307 1.00 95.12 92 ASN A CA 1
ATOM 744 C C . ASN A 1 92 ? 11.860 -1.386 -4.024 1.00 95.12 92 ASN A C 1
ATOM 746 O O . ASN A 1 92 ? 11.824 -0.447 -3.230 1.00 95.12 92 ASN A O 1
ATOM 750 N N . VAL A 1 93 ? 11.240 -2.551 -3.807 1.00 95.94 93 VAL A N 1
ATOM 751 C CA . VAL A 1 93 ? 10.503 -2.876 -2.577 1.00 95.94 93 VAL A CA 1
ATOM 752 C C . VAL A 1 93 ? 11.435 -2.844 -1.371 1.00 95.94 93 VAL A C 1
ATOM 754 O O . VAL A 1 93 ? 11.136 -2.150 -0.402 1.00 95.94 93 VAL A O 1
ATOM 757 N N . GLU A 1 94 ? 12.590 -3.508 -1.444 1.00 96.00 94 GLU A N 1
ATOM 758 C CA . GLU A 1 94 ? 13.600 -3.475 -0.377 1.00 96.00 94 GLU A CA 1
ATOM 759 C C . GLU A 1 94 ? 14.070 -2.046 -0.085 1.00 96.00 94 GLU A C 1
ATOM 761 O O . GLU A 1 94 ? 14.162 -1.642 1.075 1.00 96.00 94 GLU A O 1
ATOM 766 N N . THR A 1 95 ? 14.303 -1.250 -1.135 1.00 95.31 95 THR A N 1
ATOM 767 C CA . THR A 1 95 ? 14.674 0.165 -0.982 1.00 95.31 95 THR A CA 1
ATOM 768 C C . THR A 1 95 ? 13.569 0.948 -0.272 1.00 95.31 95 THR A C 1
ATOM 770 O O . THR A 1 95 ? 13.852 1.682 0.671 1.00 95.31 95 THR A O 1
ATOM 773 N N . PHE A 1 96 ? 12.310 0.789 -0.693 1.00 95.94 96 PHE A N 1
ATOM 774 C CA . PHE A 1 96 ? 11.168 1.457 -0.067 1.00 95.94 96 PHE A CA 1
ATOM 775 C C . PHE A 1 96 ? 11.045 1.069 1.410 1.00 95.94 96 PHE A C 1
ATOM 777 O O . PHE A 1 96 ? 10.912 1.939 2.265 1.00 95.94 96 PHE A O 1
ATOM 784 N N . GLN A 1 97 ? 11.151 -0.224 1.725 1.00 95.00 97 GLN A N 1
ATOM 785 C CA . GLN A 1 97 ? 11.108 -0.717 3.101 1.00 95.00 97 GLN A CA 1
ATOM 786 C C . GLN A 1 97 ? 12.232 -0.150 3.961 1.00 95.00 97 GLN A C 1
ATOM 788 O O . GLN A 1 97 ? 11.985 0.209 5.107 1.00 95.00 97 GLN A O 1
ATOM 793 N N . GLY A 1 98 ? 13.450 -0.056 3.422 1.00 94.56 98 GLY A N 1
ATOM 794 C CA . GLY A 1 98 ? 14.572 0.577 4.110 1.00 94.56 98 GLY A CA 1
ATOM 795 C C . GLY A 1 98 ? 14.275 2.032 4.467 1.00 94.56 98 GLY A C 1
ATOM 796 O O . GLY A 1 98 ? 14.463 2.420 5.614 1.00 94.56 98 GLY A O 1
ATOM 797 N N . LEU A 1 99 ? 13.743 2.798 3.511 1.00 93.81 99 LEU A N 1
ATOM 798 C CA . LEU A 1 99 ? 13.423 4.216 3.694 1.00 93.81 99 LEU A CA 1
ATOM 799 C C . LEU A 1 99 ? 12.297 4.446 4.705 1.00 93.81 99 LEU A C 1
ATOM 801 O O . LEU A 1 99 ? 12.374 5.384 5.490 1.00 93.81 99 LEU A O 1
ATOM 805 N N . ILE A 1 100 ? 11.249 3.615 4.706 1.00 91.81 100 ILE A N 1
ATOM 806 C CA . ILE A 1 100 ? 10.128 3.864 5.619 1.00 91.81 100 ILE A CA 1
ATOM 807 C C . ILE A 1 100 ? 10.419 3.464 7.061 1.00 91.81 100 ILE A C 1
ATOM 809 O O . ILE A 1 100 ? 9.759 3.980 7.952 1.00 91.81 100 ILE A O 1
ATOM 813 N N . ARG A 1 101 ? 11.365 2.550 7.316 1.00 88.31 101 ARG A N 1
ATOM 814 C CA . ARG A 1 101 ? 11.639 2.036 8.674 1.00 88.31 101 ARG A CA 1
ATOM 815 C C . ARG A 1 101 ? 11.964 3.136 9.680 1.00 88.31 101 ARG A C 1
ATOM 817 O O . ARG A 1 101 ? 11.699 2.958 10.858 1.00 88.31 101 ARG A O 1
ATOM 824 N N . GLU A 1 102 ? 12.478 4.271 9.222 1.00 82.00 102 GLU A N 1
ATOM 825 C CA . GLU A 1 102 ? 12.750 5.435 10.071 1.00 82.00 102 GLU A CA 1
ATOM 826 C C . GLU A 1 102 ? 11.477 6.066 10.664 1.00 82.00 102 GLU A C 1
ATOM 828 O O . GLU A 1 102 ? 11.547 6.767 11.670 1.00 82.00 102 GLU A O 1
ATOM 833 N N . TYR A 1 103 ? 10.308 5.803 10.072 1.00 81.88 103 TYR A N 1
ATOM 834 C CA . TYR A 1 103 ? 9.023 6.382 10.471 1.00 81.88 103 TYR A CA 1
ATOM 835 C C . TYR A 1 103 ? 8.114 5.41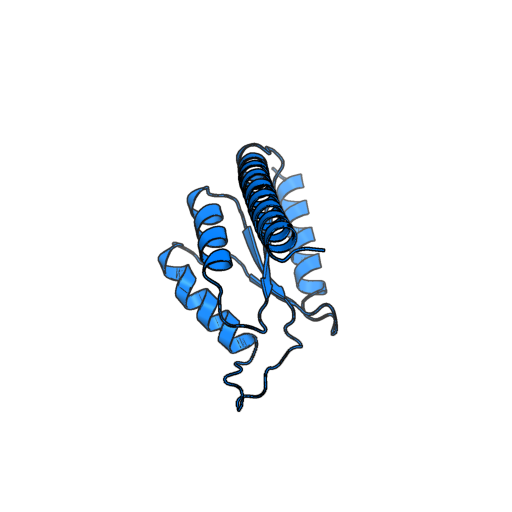0 11.234 1.00 81.88 103 TYR A C 1
ATOM 837 O O . TYR A 1 103 ? 7.021 5.805 11.639 1.00 81.88 103 TYR A O 1
ATOM 845 N N . PHE A 1 104 ? 8.530 4.153 11.426 1.00 85.69 104 PHE A N 1
ATOM 846 C CA . PHE A 1 104 ? 7.703 3.114 12.042 1.00 85.69 104 PHE A CA 1
ATOM 847 C C . PHE A 1 104 ? 8.489 2.288 13.063 1.00 85.69 104 PHE A C 1
ATOM 849 O O . PHE A 1 104 ? 9.547 1.755 12.746 1.00 85.69 104 PHE A O 1
ATOM 856 N N . GLU A 1 105 ? 7.916 2.084 14.252 1.00 82.56 105 GLU A N 1
ATOM 857 C CA . GLU A 1 105 ? 8.450 1.131 15.243 1.00 82.56 105 GLU A CA 1
ATOM 858 C C . GLU A 1 105 ? 8.439 -0.307 14.703 1.00 82.56 105 GLU A C 1
ATOM 860 O O . GLU A 1 105 ? 9.391 -1.065 14.880 1.00 82.56 105 GLU A O 1
ATOM 865 N N . ALA A 1 106 ? 7.366 -0.664 13.992 1.00 83.69 106 ALA A N 1
ATOM 866 C CA . ALA A 1 106 ? 7.230 -1.906 13.249 1.00 83.69 106 ALA A CA 1
ATOM 867 C C . ALA A 1 106 ? 6.757 -1.590 11.830 1.00 83.69 106 ALA A C 1
ATOM 869 O O . ALA A 1 106 ? 5.748 -0.908 11.639 1.00 83.69 106 ALA A O 1
ATOM 870 N N . ALA A 1 107 ? 7.489 -2.082 10.828 1.00 82.88 107 ALA A N 1
ATOM 871 C CA . ALA A 1 107 ? 7.148 -1.834 9.434 1.00 82.88 107 ALA A CA 1
ATOM 872 C C . ALA A 1 107 ? 5.731 -2.358 9.113 1.00 82.88 107 ALA A C 1
ATOM 874 O O . ALA A 1 107 ? 5.383 -3.462 9.545 1.00 82.88 107 ALA A O 1
ATOM 875 N N . PRO A 1 108 ? 4.922 -1.606 8.344 1.00 90.62 108 PRO A N 1
ATOM 876 C CA . PRO A 1 108 ? 3.585 -2.045 7.970 1.00 90.62 108 PRO A CA 1
ATOM 877 C C . PRO A 1 108 ? 3.636 -3.345 7.148 1.00 90.62 108 PRO A C 1
ATOM 879 O O . PRO A 1 108 ? 4.604 -3.573 6.407 1.00 90.62 108 PRO A O 1
ATOM 882 N N . PRO A 1 109 ? 2.594 -4.195 7.233 1.00 94.19 109 PRO A N 1
ATOM 883 C CA . PRO A 1 109 ? 2.490 -5.377 6.388 1.00 94.19 109 PRO A CA 1
ATOM 884 C C . PRO A 1 109 ? 2.486 -4.968 4.914 1.00 94.19 109 PRO A C 1
ATOM 886 O O . PRO A 1 109 ? 2.004 -3.890 4.548 1.00 94.19 109 PRO A O 1
ATOM 889 N N . TRP A 1 110 ? 3.017 -5.834 4.056 1.00 97.56 110 TRP A N 1
ATOM 890 C CA . TRP A 1 110 ? 3.131 -5.546 2.634 1.00 97.56 110 TRP A CA 1
ATOM 891 C C . TRP A 1 110 ? 2.908 -6.780 1.763 1.00 97.56 110 TRP A C 1
ATOM 893 O O . TRP A 1 110 ? 3.170 -7.905 2.181 1.00 97.56 110 TRP A O 1
ATOM 903 N N . ILE A 1 111 ? 2.430 -6.553 0.538 1.00 98.50 111 ILE A N 1
ATOM 904 C CA . ILE A 1 111 ? 2.158 -7.590 -0.465 1.00 98.50 111 ILE A CA 1
ATOM 905 C C . ILE A 1 111 ? 2.675 -7.116 -1.827 1.00 98.50 111 ILE A C 1
ATOM 907 O O . ILE A 1 111 ? 2.465 -5.966 -2.209 1.00 98.50 111 ILE A O 1
ATOM 911 N N . MET A 1 112 ? 3.336 -7.997 -2.580 1.00 98.44 112 MET A N 1
ATOM 912 C CA . MET A 1 112 ? 3.677 -7.767 -3.989 1.00 98.44 112 MET A CA 1
ATOM 913 C C . MET A 1 112 ? 2.597 -8.341 -4.904 1.00 98.44 112 MET A C 1
ATOM 915 O O . MET A 1 112 ? 2.153 -9.468 -4.705 1.00 98.44 112 MET A O 1
ATOM 919 N N . THR A 1 113 ? 2.196 -7.592 -5.930 1.00 98.50 113 THR A N 1
ATOM 920 C CA . THR A 1 113 ? 1.138 -7.995 -6.856 1.00 98.50 113 THR A CA 1
ATOM 921 C C . THR A 1 113 ? 1.381 -7.556 -8.299 1.00 98.50 113 THR A C 1
ATOM 923 O O . THR A 1 113 ? 2.000 -6.528 -8.596 1.00 98.50 113 THR A O 1
ATOM 926 N N . SER A 1 114 ? 0.831 -8.327 -9.231 1.00 98.12 114 SER A N 1
ATOM 927 C CA . SER A 1 114 ? 0.686 -7.937 -10.626 1.00 98.12 114 SER A CA 1
ATOM 928 C C . SER A 1 114 ? -0.691 -8.338 -11.133 1.00 98.12 114 SER A C 1
ATOM 930 O O . SER A 1 114 ? -1.068 -9.507 -11.108 1.00 98.12 114 SER A O 1
ATOM 932 N N . SER A 1 115 ? -1.419 -7.364 -11.677 1.00 97.25 115 SER A N 1
ATOM 933 C CA . SER A 1 115 ? -2.684 -7.613 -12.368 1.00 97.25 115 SER A CA 1
ATOM 934 C C . SER A 1 115 ? -2.505 -8.322 -13.713 1.00 97.25 115 SER A C 1
ATOM 936 O O . SER A 1 115 ? -3.470 -8.863 -14.240 1.00 97.25 115 SER A O 1
ATOM 938 N N . VAL A 1 116 ? -1.289 -8.333 -14.275 1.00 97.75 116 VAL A N 1
ATOM 939 C CA . VAL A 1 116 ? -0.979 -9.001 -15.549 1.00 97.75 116 VAL A CA 1
ATOM 940 C C . VAL A 1 116 ? -0.734 -10.491 -15.331 1.00 97.75 116 VAL A C 1
ATOM 942 O O . VAL A 1 116 ? -1.203 -11.311 -16.113 1.00 97.75 116 VAL A O 1
ATOM 945 N N . THR A 1 117 ? -0.007 -10.849 -14.270 1.00 97.56 117 THR A N 1
ATOM 946 C CA . THR A 1 117 ? 0.367 -12.246 -13.989 1.00 97.56 117 THR A CA 1
ATOM 947 C C . THR A 1 117 ? -0.500 -12.905 -12.919 1.00 97.56 117 THR A C 1
ATOM 949 O O . THR A 1 117 ? -0.308 -14.083 -12.636 1.00 97.56 117 THR A O 1
ATOM 952 N N . ASN A 1 118 ? -1.442 -12.168 -12.321 1.00 97.62 118 ASN A N 1
ATOM 953 C CA . ASN A 1 118 ? -2.212 -12.557 -11.132 1.00 97.62 118 ASN A CA 1
ATOM 954 C C . ASN A 1 118 ? -1.368 -12.828 -9.872 1.00 97.62 118 ASN A C 1
ATOM 956 O O . ASN A 1 118 ? -1.895 -13.342 -8.886 1.00 97.62 118 ASN A O 1
ATOM 960 N N . GLN A 1 119 ? -0.084 -12.456 -9.862 1.00 98.19 119 GLN A N 1
ATOM 961 C CA . GLN A 1 119 ? 0.746 -12.531 -8.659 1.00 98.19 119 GLN A CA 1
ATOM 962 C C . GLN A 1 119 ? 0.098 -11.737 -7.514 1.00 98.19 119 GLN A C 1
ATOM 964 O O . GLN A 1 119 ? -0.384 -10.620 -7.733 1.00 98.1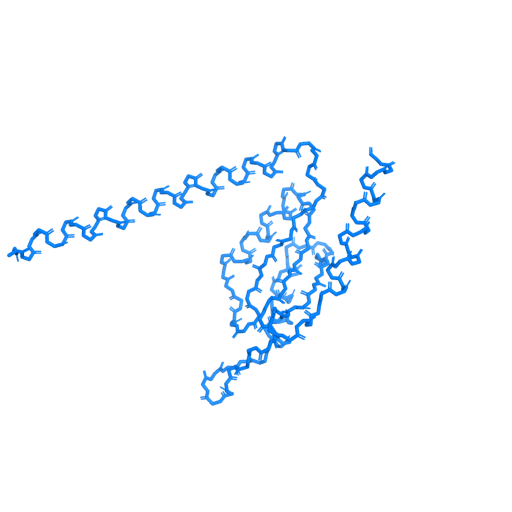9 119 GLN A O 1
ATOM 969 N N . GLY A 1 120 ? 0.125 -12.276 -6.294 1.00 98.00 120 GLY A N 1
ATOM 970 C CA . GLY A 1 120 ? -0.352 -11.580 -5.096 1.00 98.00 120 GLY A CA 1
ATOM 971 C C . GLY A 1 120 ? -1.871 -11.584 -4.918 1.00 98.00 120 GLY A C 1
ATOM 972 O O . GLY A 1 120 ? -2.368 -11.003 -3.955 1.00 98.00 120 GLY A O 1
ATOM 973 N N . ARG A 1 121 ? -2.634 -12.163 -5.859 1.00 98.25 121 ARG A N 1
ATOM 974 C CA . ARG A 1 121 ? -4.102 -12.150 -5.816 1.00 98.25 121 ARG A CA 1
ATOM 975 C C . ARG A 1 121 ? -4.631 -12.892 -4.594 1.00 98.25 121 ARG A C 1
ATOM 977 O O . ARG A 1 121 ? -5.479 -12.353 -3.886 1.00 98.25 121 ARG A O 1
ATOM 984 N N . ASP A 1 122 ? -4.146 -14.104 -4.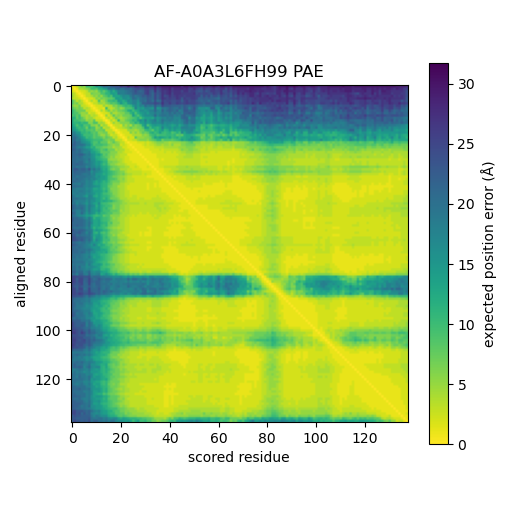361 1.00 98.50 122 ASP A N 1
ATOM 985 C CA . ASP A 1 122 ? -4.637 -14.947 -3.272 1.00 98.50 122 ASP A CA 1
ATOM 986 C C . ASP A 1 122 ? -4.191 -14.396 -1.916 1.00 98.50 122 ASP A C 1
ATOM 988 O O . ASP A 1 122 ? -4.969 -14.396 -0.965 1.00 98.50 122 ASP A O 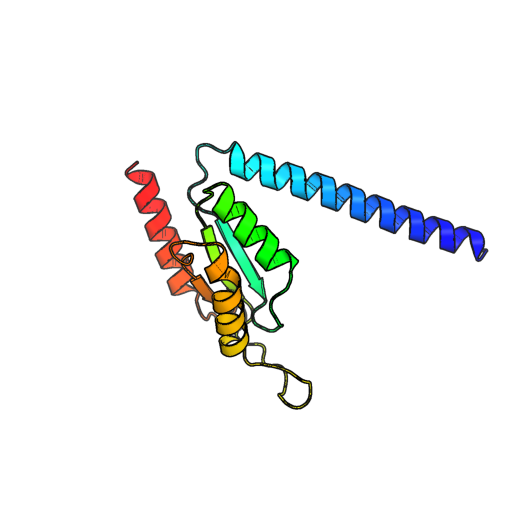1
ATOM 992 N N . GLU A 1 123 ? -2.993 -13.816 -1.845 1.00 98.50 123 GLU A N 1
ATOM 993 C CA . GLU A 1 123 ? -2.474 -13.122 -0.669 1.00 98.50 123 GLU A CA 1
ATOM 994 C C . GLU A 1 123 ? -3.323 -11.893 -0.316 1.00 98.50 123 GLU A C 1
ATOM 996 O O . GLU A 1 123 ? -3.690 -11.714 0.846 1.00 98.50 123 GLU A O 1
ATOM 1001 N N . ILE A 1 124 ? -3.700 -11.076 -1.310 1.00 98.19 124 ILE A N 1
ATOM 1002 C CA . ILE A 1 124 ? -4.612 -9.939 -1.104 1.00 98.19 124 ILE A CA 1
ATOM 1003 C C . ILE A 1 124 ? -5.980 -10.431 -0.622 1.00 98.19 124 ILE A C 1
ATOM 1005 O O . ILE A 1 124 ? -6.516 -9.889 0.344 1.00 98.19 124 ILE A O 1
ATOM 1009 N N . LEU A 1 125 ? -6.552 -11.457 -1.262 1.00 98.31 125 LEU A N 1
ATOM 1010 C CA . LEU A 1 125 ? -7.867 -11.990 -0.889 1.00 98.31 125 LEU A CA 1
ATOM 1011 C C . LEU A 1 125 ? -7.867 -12.590 0.521 1.00 98.31 125 LEU A C 1
ATOM 1013 O O . LEU A 1 125 ? -8.808 -12.363 1.289 1.00 98.31 125 LEU A O 1
ATOM 1017 N N . LEU A 1 126 ? -6.807 -13.314 0.881 1.00 98.38 126 LEU A N 1
ATOM 1018 C CA . LEU A 1 126 ? -6.618 -13.857 2.221 1.00 98.38 126 LEU A CA 1
ATOM 1019 C C . LEU A 1 126 ? -6.518 -12.732 3.254 1.00 98.38 126 L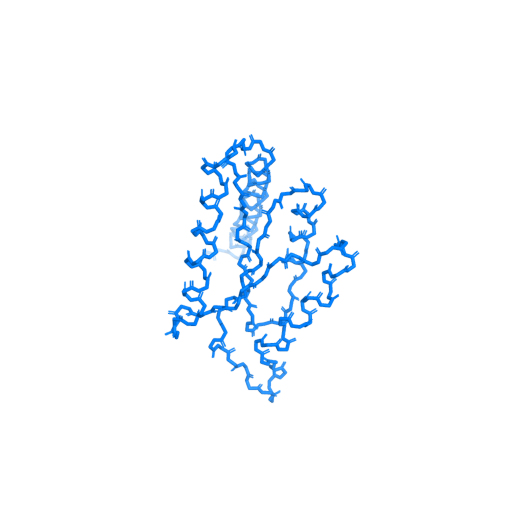EU A C 1
ATOM 1021 O O . LEU A 1 126 ? -7.234 -12.768 4.256 1.00 98.38 126 LEU A O 1
ATOM 1025 N N . HIS A 1 127 ? -5.704 -11.709 2.986 1.00 97.81 127 HIS A N 1
ATOM 1026 C CA . HIS A 1 127 ? -5.543 -10.562 3.882 1.00 97.81 127 HIS A CA 1
ATOM 1027 C C . HIS A 1 127 ? -6.848 -9.775 4.059 1.00 97.81 127 HIS A C 1
ATOM 1029 O O . HIS A 1 127 ? -7.263 -9.480 5.179 1.00 97.81 127 HIS A O 1
ATOM 1035 N N . MET A 1 128 ? -7.586 -9.525 2.972 1.00 97.31 128 MET A N 1
ATOM 1036 C CA . MET A 1 128 ? -8.925 -8.922 3.038 1.00 97.31 128 MET A CA 1
ATOM 1037 C C . MET A 1 128 ? -9.893 -9.762 3.878 1.00 97.31 128 MET A C 1
ATOM 1039 O O . MET A 1 128 ? -10.675 -9.217 4.659 1.00 97.31 128 MET A O 1
ATOM 1043 N N . SER A 1 129 ? -9.848 -11.090 3.741 1.00 97.88 129 SER A N 1
ATOM 1044 C CA . SER A 1 129 ? -10.669 -11.993 4.549 1.00 97.88 129 SER A CA 1
ATOM 1045 C C . SER A 1 129 ? -10.300 -11.923 6.034 1.00 97.88 129 SER A C 1
ATOM 1047 O O . SER A 1 129 ? -11.192 -11.931 6.882 1.00 97.88 129 SER A O 1
ATOM 1049 N N . GLN A 1 130 ? -9.010 -11.822 6.362 1.00 96.75 130 GLN A N 1
ATOM 1050 C CA . GLN A 1 130 ? -8.533 -11.650 7.737 1.00 96.75 130 GLN A CA 1
ATOM 1051 C C . GLN A 1 130 ? -9.009 -10.321 8.334 1.00 96.75 130 GLN A C 1
ATOM 1053 O O . GLN A 1 130 ? -9.563 -10.325 9.431 1.00 96.75 130 GLN A O 1
ATOM 1058 N N . LEU A 1 131 ? -8.888 -9.214 7.594 1.00 96.31 131 LEU A N 1
ATOM 1059 C CA . LEU A 1 131 ? -9.372 -7.895 8.018 1.00 96.31 131 LEU A CA 1
ATOM 1060 C C . LEU A 1 131 ? -10.888 -7.877 8.240 1.00 96.31 131 LEU A C 1
ATOM 1062 O O . LEU A 1 131 ? -11.362 -7.377 9.258 1.00 96.31 131 LEU A O 1
ATOM 1066 N N . ARG A 1 132 ? -11.659 -8.482 7.329 1.00 95.75 132 ARG A N 1
ATOM 1067 C CA . ARG A 1 132 ? -13.112 -8.625 7.495 1.00 95.75 132 ARG A CA 1
ATOM 1068 C C . ARG A 1 132 ? -13.451 -9.419 8.756 1.00 95.75 132 ARG A C 1
ATOM 1070 O O . ARG A 1 132 ? -14.327 -9.021 9.513 1.00 95.75 132 ARG A O 1
ATOM 1077 N N . ASN A 1 133 ? -12.767 -10.537 8.987 1.00 96.38 133 ASN A N 1
ATOM 1078 C CA . ASN A 1 133 ? -13.011 -11.374 10.161 1.00 96.38 133 ASN A CA 1
ATOM 1079 C C . ASN A 1 133 ? -12.583 -10.688 11.466 1.00 96.38 133 ASN A C 1
ATOM 1081 O O . ASN A 1 133 ? -13.192 -10.943 12.501 1.00 96.38 133 ASN A O 1
ATOM 1085 N N . TYR A 1 134 ? -11.551 -9.844 11.426 1.00 93.62 134 TYR A N 1
ATOM 1086 C CA . TYR A 1 134 ? -11.156 -8.999 12.550 1.00 93.62 134 TYR A CA 1
ATOM 1087 C C . TYR A 1 134 ? -12.265 -8.000 12.898 1.00 93.62 134 TYR A C 1
ATOM 1089 O O . TYR A 1 134 ? -12.681 -7.955 14.052 1.00 93.62 134 TYR A O 1
ATOM 1097 N N . TRP A 1 135 ? -12.796 -7.289 11.899 1.00 93.62 135 TRP A N 1
ATOM 1098 C CA . TRP A 1 135 ? -13.900 -6.339 12.074 1.00 93.62 135 TRP A CA 1
ATOM 1099 C C . TRP A 1 135 ? -15.202 -6.996 12.545 1.00 93.62 135 TRP A C 1
ATOM 1101 O O . TRP A 1 135 ? -15.929 -6.437 13.339 1.00 93.62 135 TRP A O 1
ATOM 1111 N N . LEU A 1 136 ? -15.521 -8.217 12.110 1.00 91.69 136 LEU A N 1
ATOM 1112 C CA . LEU A 1 136 ? -16.732 -8.898 12.597 1.00 91.69 136 LEU A CA 1
ATOM 1113 C C . LEU A 1 136 ? -16.659 -9.304 14.080 1.00 91.69 136 LEU A C 1
ATOM 1115 O O . LEU A 1 136 ? -17.672 -9.708 14.647 1.00 91.69 136 LEU A O 1
ATOM 1119 N N . LYS A 1 137 ? -15.470 -9.258 14.689 1.00 89.25 137 LYS A N 1
ATOM 1120 C CA . LYS A 1 137 ? -15.239 -9.640 16.087 1.00 89.25 137 LYS A CA 1
ATOM 1121 C C . LYS A 1 137 ? -15.106 -8.445 17.038 1.00 89.25 137 LYS A C 1
ATOM 1123 O O . LYS A 1 137 ? -15.088 -8.687 18.242 1.00 89.25 137 LYS A O 1
ATOM 1128 N N . HIS A 1 138 ? -14.976 -7.222 16.521 1.00 79.62 138 HIS A N 1
ATOM 1129 C CA . HIS A 1 138 ? -14.704 -6.000 17.286 1.00 79.62 138 HIS A CA 1
ATOM 1130 C C . HIS A 1 138 ? -15.605 -4.874 16.793 1.00 79.62 138 HIS A C 1
ATOM 1132 O O . HIS A 1 138 ? -16.165 -4.168 17.654 1.00 79.62 138 HIS A O 1
#

pLDDT: mean 87.81, std 12.91, range [50.69, 98.62]

Nearest PDB structures (foldseek):
  3pr1-assembly1_A  TM=8.953E-01  e=9.269E-07  Thermotoga maritima
  3pqc-assembly1_A  TM=8.713E-01  e=8.126E-07  Thermotoga maritima
  1sul-assembly2_B  TM=7.902E-01  e=3.456E-06  Bacillus subtilis
  1svi-assembly1_A  TM=7.982E-01  e=4.803E-06  Bacillus subtilis
  1svw-assembly2_B  TM=7.883E-01  e=3.459E-04  Bacillus subtilis

Mean predicted aligned error: 7.5 Å

Radius of gyration: 18.8 Å; Cα contacts (8 Å, |Δi|>4): 149; chains: 1; bounding box: 38×50×49 Å

InterPro domains:
  IPR027417 P-loop containing nucleoside triphosphate hydrolase [G3DSA:3.40.50.300] (11-134)
  IPR027417 P-loop containing nucleoside triphosphate hydrolase [SSF52540] (23-133)

Secondary structure (DSSP, 8-state):
--HHHHHHHHHHHHHHHHHHHHHHHHHHHHHHHH-TT---EEEEEETTSPPPHHHHHHHHHHHHTT--EEEEEE-TT----GGGTPPPHHHHHHHHHHHHGGG-SSPPPEEE--TTT-TTHHHHHHHHHHHHHHHTT-